Protein AF-A0A1W1DDI3-F1 (afdb_monomer)

Mean predicted aligned error: 4.51 Å

Solvent-accessible surface area (backbone atoms only — not comparable to full-atom values): 5117 Å² total; per-residue (Å²): 137,90,72,60,68,67,60,52,54,55,52,48,56,50,51,29,60,78,67,75,46,92,50,78,89,74,59,56,66,69,64,47,52,67,63,47,48,63,54,53,49,64,68,41,48,65,58,51,50,57,46,23,80,74,74,59,74,81,77,61,68,65,66,58,65,71,42,87,50,72,65,53,49,51,51,56,53,54,72,66,54,130

pLDDT: mean 93.79, std 5.91, range [60.5, 98.19]

Secondary structure (DSSP, 8-state):
----HHHHHHHHHHHHHHTT-SSGGG--HHHHHHHHHHHHHHHHHHHHHHHHHHH-----HHHHHH--SHHHHHHHHHHH--

Sequence (82 aa):
MYYQADFLKEQLAIYLTENNLTYVAQINPDAFVGWIFPQLLAHRVPKYEAIAEKYGYTIDSEDLYQCKNANEVYELINGVLD

Radius of gyration: 18.12 Å; Cα contacts (8 Å, |Δi|>4): 29; chains: 1; bounding box: 42×23×45 Å

Foldseek 3Di:
DDDDPVLVVVLLVVVCVVVVHDDPVPDDPVVSCVVCVVVRVVVCVVVVVVCCVVPHWDFDPVQVVPDPDPVSVVVRRVVGVD

Organism: NCBI:txid652676

Structure (mmCIF, N/CA/C/O backbone):
data_AF-A0A1W1DDI3-F1
#
_entry.id   AF-A0A1W1DDI3-F1
#
loop_
_atom_site.group_PDB
_atom_site.id
_atom_site.type_symbol
_atom_site.label_atom_id
_atom_site.label_alt_id
_atom_site.label_comp_id
_atom_site.label_asym_id
_atom_site.label_entity_id
_atom_site.label_seq_id
_atom_site.pdbx_PDB_ins_code
_atom_site.Cartn_x
_atom_site.Cartn_y
_atom_site.Cartn_z
_atom_site.occupancy
_atom_site.B_iso_or_equiv
_atom_site.auth_seq_id
_atom_site.auth_comp_id
_atom_site.auth_asym_id
_atom_site.auth_atom_id
_atom_site.pdbx_PDB_model_num
ATOM 1 N N . MET A 1 1 ? 4.889 -7.059 3.793 1.00 63.38 1 MET A N 1
ATOM 2 C CA . MET A 1 1 ? 3.617 -6.663 3.147 1.00 63.38 1 MET A CA 1
ATOM 3 C C . MET A 1 1 ? 3.317 -7.610 2.001 1.00 63.38 1 MET A C 1
ATOM 5 O O . MET A 1 1 ? 4.242 -7.969 1.288 1.00 63.38 1 MET A O 1
ATOM 9 N N . TYR A 1 2 ? 2.060 -8.022 1.841 1.00 81.44 2 TYR A N 1
ATOM 10 C CA . TYR A 1 2 ? 1.625 -8.854 0.715 1.00 81.44 2 TYR A CA 1
ATOM 11 C C . TYR A 1 2 ? 1.122 -7.971 -0.434 1.00 81.44 2 TYR A C 1
ATOM 13 O O . TYR A 1 2 ? 0.409 -7.004 -0.165 1.00 81.44 2 TYR A O 1
ATOM 21 N N . TYR A 1 3 ? 1.464 -8.296 -1.683 1.00 86.75 3 TYR A N 1
ATOM 22 C CA . TYR A 1 3 ? 0.963 -7.615 -2.883 1.00 86.75 3 TYR A CA 1
ATOM 23 C C . TYR A 1 3 ? -0.060 -8.495 -3.601 1.00 86.75 3 TYR A C 1
ATOM 25 O O . TYR A 1 3 ? 0.121 -9.708 -3.687 1.00 86.75 3 TYR A O 1
ATOM 33 N N . GLN A 1 4 ? -1.109 -7.888 -4.161 1.00 91.75 4 GLN A N 1
ATOM 34 C CA . GLN A 1 4 ? -1.953 -8.599 -5.120 1.00 91.75 4 GLN A CA 1
ATOM 35 C C . GLN A 1 4 ? -1.115 -8.923 -6.364 1.00 91.75 4 GLN A C 1
ATOM 37 O O . GLN A 1 4 ? -0.371 -8.069 -6.845 1.00 91.75 4 GLN A O 1
ATOM 42 N N . ALA A 1 5 ? -1.228 -10.153 -6.869 1.00 94.00 5 ALA A N 1
ATOM 43 C CA . ALA A 1 5 ? -0.362 -10.656 -7.932 1.00 94.00 5 ALA A CA 1
ATOM 44 C C . ALA A 1 5 ? -0.405 -9.795 -9.205 1.00 94.00 5 ALA A C 1
ATOM 46 O O . ALA A 1 5 ? 0.646 -9.500 -9.767 1.00 94.00 5 ALA A O 1
ATOM 47 N N . ASP A 1 6 ? -1.595 -9.375 -9.639 1.00 95.38 6 ASP A N 1
ATOM 48 C CA . ASP A 1 6 ? -1.750 -8.594 -10.873 1.00 95.38 6 ASP A CA 1
ATOM 49 C C . ASP A 1 6 ? -1.177 -7.184 -10.727 1.00 95.38 6 ASP A C 1
ATOM 51 O O . ASP A 1 6 ? -0.377 -6.770 -11.562 1.00 95.38 6 ASP A O 1
ATOM 55 N N . PHE A 1 7 ? -1.470 -6.516 -9.605 1.00 95.50 7 PHE A N 1
ATOM 56 C CA . PHE A 1 7 ? -0.856 -5.235 -9.251 1.00 95.50 7 PHE A CA 1
ATOM 57 C C . PHE A 1 7 ? 0.674 -5.329 -9.278 1.00 95.50 7 PHE A C 1
ATOM 59 O O . PHE A 1 7 ? 1.336 -4.522 -9.919 1.00 95.50 7 PHE A O 1
ATOM 66 N N . LEU A 1 8 ? 1.260 -6.342 -8.627 1.00 95.75 8 LEU A N 1
ATOM 67 C CA . LEU A 1 8 ? 2.716 -6.478 -8.577 1.00 95.75 8 LEU A CA 1
ATOM 68 C C . LEU A 1 8 ? 3.326 -6.673 -9.971 1.00 95.75 8 LEU A C 1
ATOM 70 O O . LEU A 1 8 ? 4.360 -6.082 -10.265 1.00 95.75 8 LEU A O 1
ATOM 74 N N . LYS A 1 9 ? 2.704 -7.489 -10.829 1.00 95.94 9 LYS A N 1
ATOM 75 C CA . LYS A 1 9 ? 3.185 -7.721 -12.200 1.00 95.94 9 LYS A CA 1
ATOM 76 C C . LYS A 1 9 ? 3.158 -6.444 -13.036 1.00 95.94 9 LYS A C 1
ATOM 78 O O . LYS A 1 9 ? 4.133 -6.162 -13.727 1.00 95.94 9 LYS A O 1
ATOM 83 N N . GLU A 1 10 ? 2.067 -5.688 -12.960 1.00 97.44 10 GLU A N 1
ATOM 84 C CA . GLU A 1 10 ? 1.917 -4.413 -13.664 1.00 97.44 10 GLU A CA 1
ATOM 85 C C . GLU A 1 10 ? 2.983 -3.408 -13.213 1.00 97.44 10 GLU A C 1
ATOM 87 O O . GLU A 1 10 ? 3.729 -2.870 -14.030 1.00 97.44 10 GLU A O 1
ATOM 92 N N . GLN A 1 11 ? 3.134 -3.238 -11.900 1.00 97.56 11 GLN A N 1
ATOM 93 C CA . GLN A 1 11 ? 4.099 -2.308 -11.318 1.00 97.56 11 GLN A CA 1
ATOM 94 C C . GLN A 1 11 ? 5.552 -2.702 -11.596 1.00 97.56 11 GLN A C 1
ATOM 96 O O . GLN A 1 11 ? 6.390 -1.836 -11.835 1.00 97.56 11 GLN A O 1
ATOM 101 N N . LEU A 1 12 ? 5.864 -4.001 -11.630 1.00 96.88 12 LEU A N 1
ATOM 102 C CA . LEU A 1 12 ? 7.182 -4.481 -12.050 1.00 96.88 12 LEU A CA 1
ATOM 103 C C . LEU A 1 12 ? 7.482 -4.110 -13.506 1.00 96.88 12 LEU A C 1
ATOM 105 O O . LEU A 1 12 ? 8.588 -3.661 -13.791 1.00 96.88 12 LEU A O 1
ATOM 109 N N . ALA A 1 13 ? 6.523 -4.268 -14.423 1.00 97.31 13 ALA A N 1
ATOM 110 C CA . ALA A 1 13 ? 6.724 -3.914 -15.828 1.00 97.31 13 ALA A CA 1
ATOM 111 C C . ALA A 1 13 ? 6.986 -2.408 -16.010 1.00 97.31 13 ALA A C 1
ATOM 113 O O . ALA A 1 13 ? 7.890 -2.022 -16.758 1.00 97.31 13 ALA A O 1
ATOM 114 N N . ILE A 1 14 ? 6.242 -1.570 -15.280 1.00 98.12 14 ILE A N 1
ATOM 115 C CA . ILE A 1 14 ? 6.437 -0.115 -15.257 1.00 98.12 14 ILE A CA 1
ATOM 116 C C . ILE A 1 14 ? 7.829 0.216 -14.711 1.00 98.12 14 ILE A C 1
ATOM 118 O O . ILE A 1 14 ? 8.613 0.867 -15.398 1.00 98.12 14 ILE A O 1
ATOM 122 N N . TYR A 1 15 ? 8.185 -0.312 -13.537 1.00 98.19 15 TYR A N 1
ATOM 123 C CA . TYR A 1 15 ? 9.470 -0.026 -12.899 1.00 98.19 15 TYR A CA 1
ATOM 124 C C . TYR A 1 15 ? 10.668 -0.423 -13.765 1.00 98.19 15 TYR A C 1
ATOM 126 O O . TYR A 1 15 ? 11.630 0.337 -13.880 1.00 98.19 15 TYR A O 1
ATOM 134 N N . LEU A 1 16 ? 10.619 -1.604 -14.392 1.00 98.00 16 LEU A N 1
ATOM 135 C CA . LEU A 1 16 ? 11.677 -2.061 -15.294 1.00 98.00 16 LEU A CA 1
ATOM 136 C C . LEU A 1 16 ? 11.846 -1.100 -16.476 1.00 98.00 16 LEU A C 1
ATOM 138 O O . LEU A 1 16 ? 12.972 -0.736 -16.811 1.00 98.00 16 LEU A O 1
ATOM 142 N N . THR A 1 17 ? 10.733 -0.651 -17.059 1.00 98.00 17 THR A N 1
ATOM 143 C CA . THR A 1 17 ? 10.734 0.286 -18.188 1.00 98.00 17 THR A CA 1
ATOM 144 C C . THR A 1 17 ? 11.30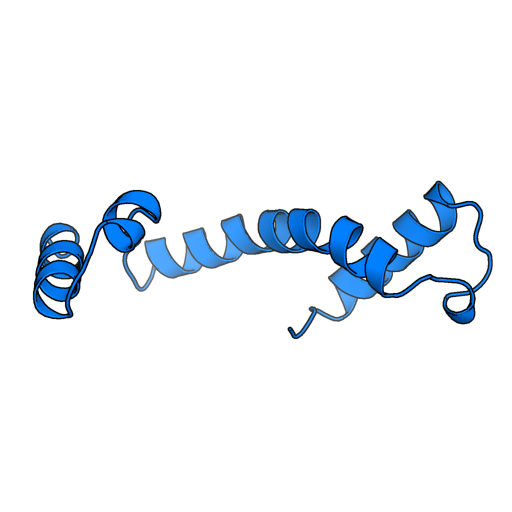6 1.646 -17.785 1.00 98.00 17 THR A C 1
ATOM 146 O O . THR A 1 17 ? 12.211 2.147 -18.448 1.00 98.00 17 THR A O 1
ATOM 149 N N . GLU A 1 18 ? 10.844 2.224 -16.673 1.00 97.69 18 GLU A N 1
ATOM 150 C CA . GLU A 1 18 ? 11.296 3.538 -16.189 1.00 97.69 18 GLU A CA 1
ATOM 151 C C . GLU A 1 18 ? 12.786 3.562 -15.825 1.00 97.69 18 GLU A C 1
ATOM 153 O O . GLU A 1 18 ? 13.466 4.569 -16.024 1.00 97.69 18 GLU A O 1
ATOM 158 N N . ASN A 1 19 ? 13.311 2.444 -15.318 1.00 97.50 19 ASN A N 1
ATOM 159 C CA . ASN A 1 19 ? 14.694 2.337 -14.853 1.00 97.50 19 ASN A CA 1
ATOM 160 C C . ASN A 1 19 ? 15.636 1.704 -15.890 1.00 97.50 19 ASN A C 1
ATOM 162 O O . ASN A 1 19 ? 16.799 1.450 -15.580 1.00 97.50 19 ASN A O 1
ATOM 166 N N . ASN A 1 20 ? 15.162 1.463 -17.120 1.00 97.62 20 ASN A N 1
ATOM 167 C CA . ASN A 1 20 ? 15.918 0.804 -18.193 1.00 97.62 20 ASN A CA 1
ATOM 168 C C . ASN A 1 20 ? 16.523 -0.550 -17.767 1.00 97.62 20 ASN A C 1
ATOM 170 O O . ASN A 1 20 ? 17.651 -0.894 -18.128 1.00 97.62 20 ASN A O 1
ATOM 174 N N . LEU A 1 21 ? 15.775 -1.322 -16.980 1.00 97.75 21 LEU A N 1
ATOM 175 C CA . LEU A 1 21 ? 16.164 -2.648 -16.514 1.00 97.75 21 LEU A CA 1
ATOM 176 C C . LEU A 1 21 ? 15.516 -3.717 -17.392 1.00 97.75 21 LEU A C 1
ATOM 178 O O . LEU A 1 21 ? 14.361 -3.608 -17.791 1.00 97.75 21 LEU A O 1
ATOM 182 N N . THR A 1 22 ? 16.253 -4.786 -17.677 1.00 95.75 22 THR A N 1
ATOM 183 C CA . THR A 1 22 ? 15.752 -5.898 -18.498 1.00 95.75 22 THR A CA 1
ATOM 184 C C . THR A 1 22 ? 15.182 -7.022 -17.638 1.00 95.75 22 THR A C 1
ATOM 186 O O . THR A 1 22 ? 14.222 -7.681 -18.029 1.00 95.75 22 THR A O 1
ATOM 189 N N . TYR A 1 23 ? 15.752 -7.243 -16.452 1.00 94.88 23 TYR A N 1
ATOM 190 C CA . TYR A 1 23 ? 15.394 -8.357 -15.581 1.00 94.88 23 TYR A CA 1
ATOM 191 C C . TYR A 1 23 ? 15.128 -7.894 -14.154 1.00 94.88 23 TYR A C 1
ATOM 193 O O . TYR A 1 23 ? 15.849 -7.064 -13.605 1.00 94.88 23 TYR A O 1
ATOM 201 N N . VAL A 1 24 ? 14.157 -8.538 -13.504 1.00 93.69 24 VAL A N 1
ATOM 202 C CA . VAL A 1 24 ? 13.812 -8.307 -12.089 1.00 93.69 24 VAL A CA 1
ATOM 203 C C . VAL A 1 24 ? 15.019 -8.491 -11.162 1.00 93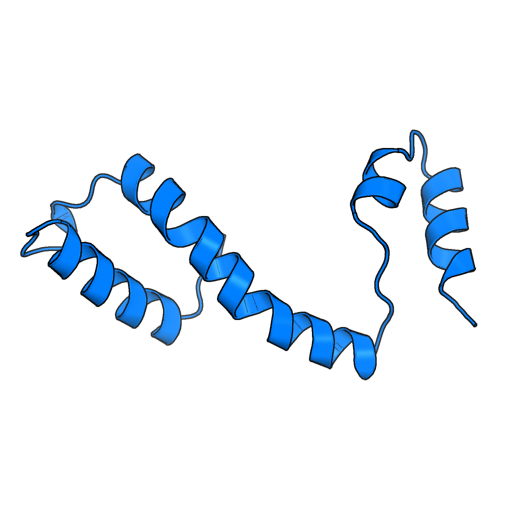.69 24 VAL A C 1
ATOM 205 O O . VAL A 1 24 ? 15.145 -7.778 -10.176 1.00 93.69 24 VAL A O 1
ATOM 208 N N . ALA A 1 25 ? 15.954 -9.387 -11.496 1.00 95.94 25 ALA A N 1
ATOM 209 C CA . ALA A 1 25 ? 17.173 -9.605 -10.711 1.00 95.94 25 ALA A CA 1
ATOM 210 C C . ALA A 1 25 ? 18.109 -8.379 -10.641 1.00 95.94 25 ALA A C 1
ATOM 212 O O . ALA A 1 25 ? 19.005 -8.351 -9.805 1.00 95.94 25 ALA A O 1
ATOM 213 N N . GLN A 1 26 ? 17.921 -7.379 -11.509 1.00 97.12 26 GLN A N 1
ATOM 214 C CA . GLN A 1 26 ? 18.692 -6.131 -11.501 1.00 97.12 26 GLN A CA 1
ATOM 215 C C . GLN A 1 26 ? 18.098 -5.073 -10.561 1.00 97.12 26 GLN A C 1
ATOM 217 O O . GLN A 1 26 ? 18.719 -4.037 -10.335 1.00 97.12 26 GLN A O 1
ATOM 222 N N . ILE A 1 27 ? 16.890 -5.305 -10.041 1.00 97.38 27 ILE A N 1
ATOM 223 C CA . ILE A 1 27 ? 16.201 -4.357 -9.174 1.00 97.38 27 ILE A CA 1
ATOM 224 C C . ILE A 1 27 ? 16.938 -4.259 -7.835 1.00 97.38 27 ILE A C 1
ATOM 226 O O . ILE A 1 27 ? 17.148 -5.266 -7.159 1.00 97.38 27 ILE A O 1
ATOM 230 N N . ASN A 1 28 ? 17.267 -3.033 -7.419 1.00 97.25 28 ASN A N 1
ATOM 231 C 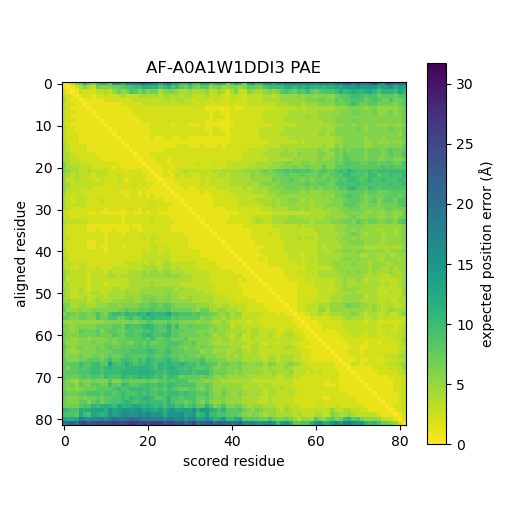CA . ASN A 1 28 ? 17.628 -2.757 -6.033 1.00 97.25 28 ASN A CA 1
ATOM 232 C C . ASN A 1 28 ? 16.349 -2.825 -5.167 1.00 97.25 28 ASN A C 1
ATOM 234 O O . ASN A 1 28 ? 15.437 -2.022 -5.390 1.00 97.25 28 ASN A O 1
ATOM 238 N N . PRO A 1 29 ? 16.259 -3.743 -4.185 1.00 95.12 29 PRO A N 1
ATOM 239 C CA . PRO A 1 29 ? 15.048 -3.918 -3.386 1.00 95.12 29 PRO A CA 1
ATOM 240 C C . PRO A 1 29 ? 14.637 -2.670 -2.601 1.00 95.12 29 PRO A C 1
ATOM 242 O O . PRO A 1 29 ? 13.450 -2.357 -2.554 1.00 95.12 29 PRO A O 1
ATOM 245 N N . ASP A 1 30 ? 15.592 -1.938 -2.027 1.00 96.56 30 ASP A N 1
ATOM 246 C CA . ASP A 1 30 ? 15.308 -0.758 -1.204 1.00 96.56 30 ASP A CA 1
ATOM 247 C C . ASP A 1 30 ? 14.728 0.375 -2.057 1.00 96.56 30 ASP A C 1
ATOM 249 O O . ASP A 1 30 ? 13.726 0.996 -1.694 1.00 96.56 30 ASP A O 1
ATOM 253 N N . ALA A 1 31 ? 15.309 0.590 -3.242 1.00 97.06 31 ALA A N 1
ATOM 254 C CA . ALA A 1 31 ? 14.818 1.579 -4.197 1.00 97.06 31 ALA A CA 1
ATOM 255 C C . ALA A 1 31 ? 13.415 1.221 -4.710 1.00 97.06 31 ALA A C 1
ATOM 257 O O . ALA A 1 31 ? 12.538 2.081 -4.791 1.00 97.06 31 ALA A O 1
ATOM 258 N N . PHE A 1 32 ? 13.182 -0.057 -5.019 1.00 96.75 32 PHE A N 1
ATOM 259 C CA . PHE A 1 32 ? 11.883 -0.521 -5.491 1.00 96.75 32 PHE A CA 1
ATOM 260 C C . PHE A 1 32 ? 10.799 -0.414 -4.423 1.00 96.75 32 PHE A C 1
ATOM 262 O O . PHE A 1 32 ? 9.702 0.040 -4.732 1.00 96.75 32 PHE A O 1
ATOM 269 N N . VAL A 1 33 ? 11.089 -0.780 -3.169 1.00 95.00 33 VAL A N 1
ATOM 270 C CA . VAL A 1 33 ? 10.121 -0.670 -2.066 1.00 95.00 33 VAL A CA 1
ATOM 271 C C . VAL A 1 33 ? 9.702 0.784 -1.853 1.00 95.00 33 VAL A C 1
ATOM 273 O O . VAL A 1 33 ? 8.506 1.051 -1.735 1.00 95.00 33 VAL A O 1
ATOM 276 N N . GLY A 1 34 ? 10.653 1.723 -1.863 1.00 96.12 34 GLY A N 1
ATOM 277 C CA . GLY A 1 34 ? 10.347 3.152 -1.762 1.00 96.12 34 GLY A CA 1
ATOM 278 C C . GLY A 1 34 ? 9.481 3.663 -2.918 1.00 96.12 34 GLY A C 1
ATOM 279 O O . GLY A 1 34 ? 8.575 4.463 -2.703 1.00 96.12 34 GLY A O 1
ATOM 280 N N . TRP A 1 35 ? 9.716 3.156 -4.131 1.00 97.38 35 TRP A N 1
ATOM 281 C CA . TRP A 1 35 ? 8.970 3.543 -5.330 1.00 97.38 35 TRP A CA 1
ATOM 282 C C . TRP A 1 35 ? 7.562 2.921 -5.404 1.00 97.38 35 TRP A C 1
ATOM 284 O O . TRP A 1 35 ? 6.597 3.606 -5.743 1.00 97.38 35 TRP A O 1
ATOM 294 N N . ILE A 1 36 ? 7.402 1.636 -5.070 1.00 97.12 36 ILE A N 1
ATOM 295 C CA . ILE A 1 36 ? 6.116 0.930 -5.214 1.00 97.12 36 ILE A CA 1
ATOM 296 C C . ILE A 1 36 ? 5.141 1.236 -4.075 1.00 97.12 36 ILE A C 1
ATOM 298 O O . ILE A 1 36 ? 3.928 1.135 -4.255 1.00 97.12 36 ILE A O 1
ATOM 302 N N . PHE A 1 37 ? 5.638 1.596 -2.889 1.00 95.25 37 PHE A N 1
ATOM 303 C CA . PHE A 1 37 ? 4.787 1.730 -1.709 1.00 95.25 37 PHE A CA 1
ATOM 304 C C . PHE A 1 37 ? 3.691 2.807 -1.847 1.00 95.25 37 PHE A C 1
ATOM 306 O O . PHE A 1 37 ? 2.529 2.475 -1.592 1.00 95.25 37 PHE A O 1
ATOM 313 N N . PRO A 1 38 ? 3.970 4.039 -2.323 1.00 95.38 38 PRO A N 1
ATOM 314 C CA . PRO A 1 38 ? 2.920 5.033 -2.565 1.00 95.38 38 PRO A CA 1
ATOM 315 C C . PRO A 1 38 ? 1.859 4.554 -3.566 1.00 95.38 38 PRO A C 1
ATOM 317 O O . PRO A 1 38 ? 0.666 4.784 -3.377 1.00 95.38 38 PRO A O 1
ATOM 320 N N . GLN A 1 39 ? 2.278 3.822 -4.598 1.00 96.25 39 GLN A N 1
ATOM 321 C CA . GLN A 1 39 ? 1.384 3.280 -5.625 1.00 96.25 39 GLN A CA 1
ATOM 322 C C . GLN A 1 39 ? 0.502 2.159 -5.065 1.00 96.25 39 GLN A C 1
ATOM 324 O O . GLN A 1 39 ? -0.685 2.078 -5.379 1.00 96.25 39 GLN A O 1
ATOM 329 N N . LEU A 1 40 ? 1.053 1.326 -4.174 1.00 95.50 40 LEU A N 1
ATOM 330 C CA . LEU A 1 40 ? 0.285 0.315 -3.451 1.00 95.50 40 LEU A CA 1
ATOM 331 C C . LEU A 1 40 ? -0.790 0.960 -2.572 1.00 95.50 40 LEU A C 1
ATOM 333 O O . LEU A 1 40 ? -1.908 0.447 -2.518 1.00 95.50 40 LEU A O 1
ATOM 337 N N . LEU A 1 41 ? -0.457 2.048 -1.872 1.00 93.50 41 LEU A N 1
ATOM 338 C CA . LEU A 1 41 ? -1.424 2.784 -1.061 1.00 93.50 41 LEU A CA 1
ATOM 339 C C . LEU A 1 41 ? -2.544 3.347 -1.938 1.00 93.50 41 LEU A C 1
ATOM 341 O O . LEU A 1 41 ? -3.706 3.045 -1.678 1.00 93.50 41 LEU A O 1
ATOM 345 N N . ALA A 1 42 ? -2.205 4.052 -3.019 1.00 94.94 42 ALA A N 1
ATOM 346 C CA . ALA A 1 42 ? -3.185 4.604 -3.955 1.00 94.94 42 ALA A CA 1
ATOM 347 C C . ALA A 1 42 ? -4.115 3.525 -4.542 1.00 94.94 42 ALA A C 1
ATOM 349 O O . ALA A 1 42 ? -5.324 3.717 -4.614 1.00 94.94 42 ALA A O 1
ATOM 350 N N . HIS A 1 43 ? -3.576 2.352 -4.888 1.00 94.44 43 HIS A N 1
ATOM 351 C CA . HIS A 1 43 ? -4.372 1.223 -5.378 1.00 94.44 43 HIS A CA 1
ATOM 352 C C . HIS A 1 43 ? -5.337 0.657 -4.320 1.00 94.44 43 HIS A C 1
ATOM 354 O O . HIS A 1 43 ? -6.379 0.092 -4.652 1.00 94.44 43 HIS A O 1
ATOM 360 N N . ARG A 1 44 ? -4.995 0.774 -3.032 1.00 93.69 44 ARG A N 1
ATOM 361 C CA . ARG A 1 44 ? -5.772 0.202 -1.926 1.00 93.69 44 ARG A CA 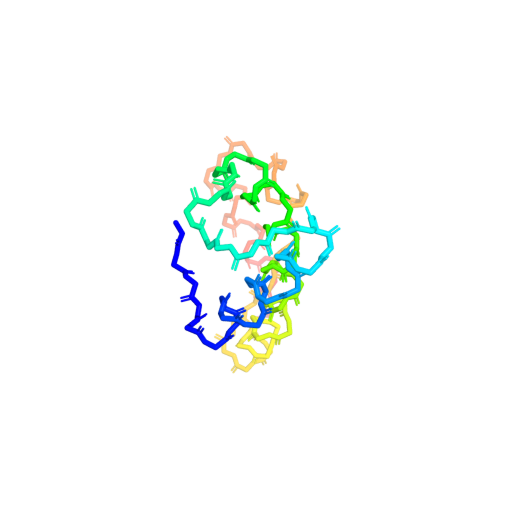1
ATOM 362 C C . ARG A 1 44 ? -6.836 1.128 -1.366 1.00 93.69 44 ARG A C 1
ATOM 364 O O . ARG A 1 44 ? -7.836 0.604 -0.881 1.00 93.69 44 ARG A O 1
ATOM 371 N N . VAL A 1 45 ? -6.629 2.443 -1.426 1.00 93.12 45 VAL A N 1
ATOM 372 C CA . VAL A 1 45 ? -7.556 3.437 -0.864 1.00 93.12 45 VAL A CA 1
ATOM 373 C C . VAL A 1 45 ? -8.999 3.196 -1.337 1.00 93.12 45 VAL A C 1
ATOM 375 O O . VAL A 1 45 ? -9.820 2.885 -0.476 1.00 93.12 45 VAL A O 1
ATOM 378 N N . PRO A 1 46 ? -9.307 3.120 -2.651 1.00 94.44 46 PRO A N 1
ATOM 379 C CA . PRO A 1 46 ? -10.690 2.931 -3.107 1.00 94.44 46 PRO A CA 1
ATOM 380 C C . PRO A 1 46 ? -11.316 1.615 -2.633 1.00 94.44 46 PRO A C 1
ATOM 382 O O . PRO A 1 46 ? -12.512 1.517 -2.368 1.00 94.44 46 PRO A O 1
ATOM 385 N N . LYS A 1 47 ? -10.497 0.562 -2.519 1.00 91.69 47 LYS A N 1
ATOM 386 C CA . LYS A 1 47 ? -10.956 -0.748 -2.050 1.00 91.69 47 LYS A CA 1
ATOM 387 C C . LYS A 1 47 ? -11.335 -0.708 -0.572 1.00 91.69 47 LYS A C 1
ATOM 389 O O . LYS A 1 47 ? -12.308 -1.351 -0.187 1.00 91.69 47 LYS A O 1
ATOM 394 N N . TYR A 1 48 ? -10.547 -0.026 0.255 1.00 92.94 48 TYR A N 1
ATOM 395 C CA . TYR A 1 48 ? -10.833 0.087 1.681 1.00 92.94 48 TYR A CA 1
ATOM 396 C C . TYR A 1 48 ? -11.973 1.059 1.963 1.00 92.94 48 TYR A C 1
ATOM 398 O O . TYR A 1 48 ? -12.798 0.744 2.814 1.00 92.94 48 TYR A O 1
ATOM 406 N N . GLU A 1 49 ? -12.082 2.148 1.202 1.00 94.00 49 GLU A N 1
ATOM 407 C CA . GLU A 1 49 ? -13.233 3.057 1.247 1.00 94.00 49 GLU A CA 1
ATOM 408 C C . GLU A 1 49 ? -14.538 2.296 0.993 1.00 94.00 49 GLU A C 1
ATOM 410 O O . GLU A 1 49 ? -15.418 2.300 1.845 1.00 94.00 49 GLU A O 1
ATOM 415 N N . ALA A 1 50 ? -14.619 1.511 -0.087 1.00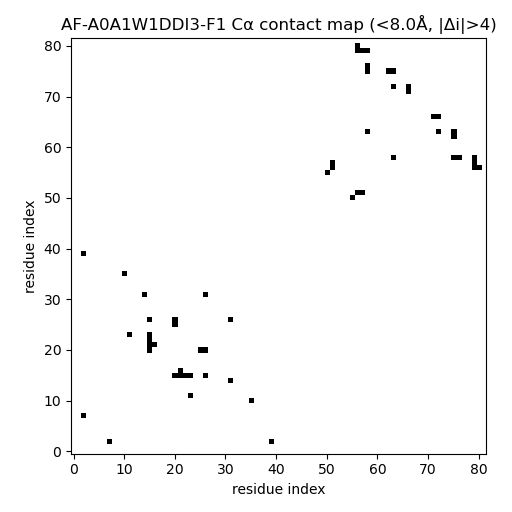 95.50 50 ALA A N 1
ATOM 416 C CA . ALA A 1 50 ? -15.814 0.717 -0.387 1.00 95.50 50 ALA A CA 1
ATOM 417 C C . ALA A 1 50 ? -16.154 -0.336 0.692 1.00 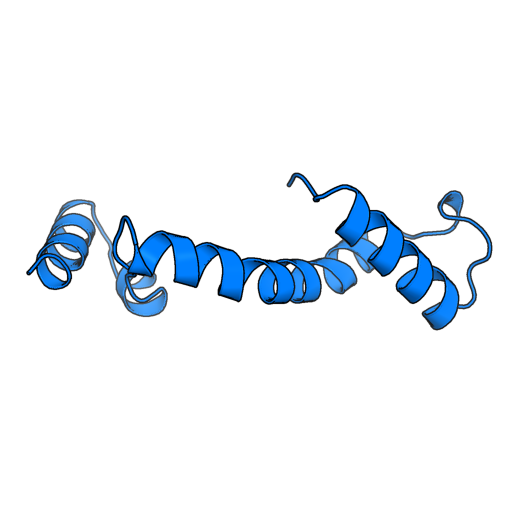95.50 50 ALA A C 1
ATOM 419 O O . ALA A 1 50 ? -17.318 -0.696 0.880 1.00 95.50 50 ALA A O 1
ATOM 420 N N . ILE A 1 51 ? -15.148 -0.873 1.396 1.00 93.94 51 ILE A N 1
ATOM 421 C CA . ILE A 1 51 ? -15.375 -1.785 2.528 1.00 93.94 51 ILE A CA 1
ATOM 422 C C . ILE A 1 51 ? -15.917 -1.010 3.728 1.00 93.94 51 ILE A C 1
ATOM 424 O O . ILE A 1 51 ? -16.864 -1.481 4.354 1.00 93.94 51 ILE A O 1
ATOM 428 N N . ALA A 1 52 ? -15.336 0.150 4.038 1.00 93.69 52 ALA A N 1
ATOM 429 C CA . ALA A 1 52 ? -15.780 0.997 5.135 1.00 93.69 52 ALA A CA 1
ATOM 430 C C . ALA A 1 52 ? -17.215 1.481 4.900 1.00 93.69 52 ALA A C 1
ATOM 432 O O . ALA A 1 52 ? -18.067 1.215 5.735 1.00 93.69 52 ALA A O 1
ATOM 433 N N . GLU A 1 53 ? -17.524 2.034 3.723 1.00 92.75 53 GLU A N 1
ATOM 434 C CA . GLU A 1 53 ? -18.877 2.481 3.355 1.00 92.75 53 GLU A CA 1
ATOM 435 C C . GLU A 1 53 ? -19.949 1.404 3.563 1.00 92.75 53 GLU A C 1
ATOM 437 O O . GLU A 1 53 ? -21.089 1.706 3.910 1.00 92.75 53 GLU A O 1
ATOM 442 N N . LYS A 1 54 ? -19.602 0.132 3.334 1.00 94.25 54 LYS A N 1
ATOM 443 C CA . LYS A 1 54 ? -20.565 -0.969 3.399 1.00 94.25 54 LYS A CA 1
ATOM 444 C C . LYS A 1 54 ? -20.608 -1.679 4.751 1.00 94.25 54 LYS A C 1
ATOM 446 O O . LYS A 1 54 ? -21.635 -2.270 5.087 1.00 94.25 54 LYS A O 1
ATOM 451 N N . TYR A 1 55 ? -19.496 -1.708 5.478 1.00 94.12 55 TYR A N 1
ATOM 452 C CA . TYR A 1 55 ? -19.307 -2.629 6.601 1.00 94.12 55 TYR A CA 1
ATOM 453 C C . TYR A 1 55 ? -18.545 -2.043 7.794 1.00 94.12 55 TYR A C 1
ATOM 455 O O . TYR A 1 55 ? -18.254 -2.791 8.728 1.00 94.12 55 TYR A O 1
ATOM 463 N N . GLY A 1 56 ? -18.174 -0.765 7.787 1.00 91.12 56 GLY A N 1
ATOM 464 C CA . GLY A 1 56 ? -17.334 -0.213 8.842 1.00 91.12 56 GLY A CA 1
ATOM 465 C C . GLY A 1 56 ? -17.360 1.303 8.937 1.00 91.12 56 GLY A C 1
ATOM 466 O O . GLY A 1 56 ? -18.280 1.966 8.478 1.00 91.12 56 GLY A O 1
ATOM 467 N N . TYR A 1 57 ? -16.317 1.827 9.571 1.00 89.75 57 TYR A N 1
ATOM 468 C CA . TYR A 1 57 ? -16.132 3.247 9.831 1.00 89.75 57 TYR A CA 1
ATOM 469 C C . TYR A 1 57 ? -14.691 3.626 9.516 1.00 89.75 57 TYR A C 1
ATOM 471 O O . TYR A 1 57 ? -13.780 2.797 9.608 1.00 89.75 57 TYR A O 1
ATOM 479 N N . THR A 1 58 ? -14.487 4.885 9.151 1.00 91.81 58 THR A N 1
ATOM 480 C CA . THR A 1 58 ? -13.163 5.478 8.976 1.00 91.81 58 THR A CA 1
ATOM 481 C C . THR A 1 58 ? -12.894 6.437 10.120 1.00 91.81 58 THR A C 1
ATOM 483 O O . THR A 1 58 ? -13.763 7.227 10.475 1.00 91.81 58 THR A O 1
ATOM 486 N N . ILE A 1 59 ? -11.682 6.394 10.657 1.00 92.31 59 ILE A N 1
ATOM 487 C CA . ILE A 1 59 ? -11.170 7.396 11.591 1.00 92.31 59 ILE A CA 1
ATOM 488 C C . ILE A 1 59 ? -10.038 8.154 10.909 1.00 92.31 59 ILE A C 1
ATOM 490 O O . ILE A 1 59 ? -9.323 7.582 10.079 1.00 92.31 59 ILE A O 1
ATOM 494 N N . ASP A 1 60 ? -9.882 9.427 11.251 1.00 91.88 60 ASP A N 1
ATOM 495 C CA . ASP A 1 60 ? -8.780 10.229 10.743 1.00 91.88 60 ASP A CA 1
ATOM 496 C C . ASP A 1 60 ? -7.443 9.753 11.338 1.00 91.88 60 ASP A C 1
ATOM 498 O O . ASP A 1 60 ? -7.339 9.399 12.518 1.00 91.88 60 ASP A O 1
ATOM 502 N N . SER A 1 61 ? -6.410 9.686 10.495 1.00 91.44 61 SER A N 1
ATOM 503 C CA . SER A 1 61 ? -5.103 9.182 10.915 1.00 91.44 61 SER A CA 1
ATOM 504 C C . SER A 1 61 ? -4.349 10.149 11.824 1.00 91.44 61 SER A C 1
ATOM 506 O O . SER A 1 61 ? -3.570 9.689 12.656 1.00 91.44 61 SER A O 1
ATOM 508 N N . GLU A 1 62 ? -4.549 11.459 11.657 1.00 94.50 62 GLU A N 1
ATOM 509 C CA . GLU A 1 62 ? -3.951 12.479 12.518 1.00 94.50 62 GLU A CA 1
ATOM 510 C C . GLU A 1 62 ? -4.598 12.418 13.903 1.00 94.50 62 GLU A C 1
ATOM 512 O O . GLU A 1 62 ? -3.882 12.325 14.897 1.00 94.50 62 GLU A O 1
ATOM 517 N N . ASP A 1 63 ? -5.928 12.336 13.979 1.00 94.31 63 ASP A N 1
ATOM 518 C CA . ASP A 1 63 ? -6.639 12.182 15.257 1.00 94.31 63 ASP A CA 1
ATOM 519 C C . ASP A 1 63 ? -6.184 10.924 16.013 1.00 94.31 63 ASP A C 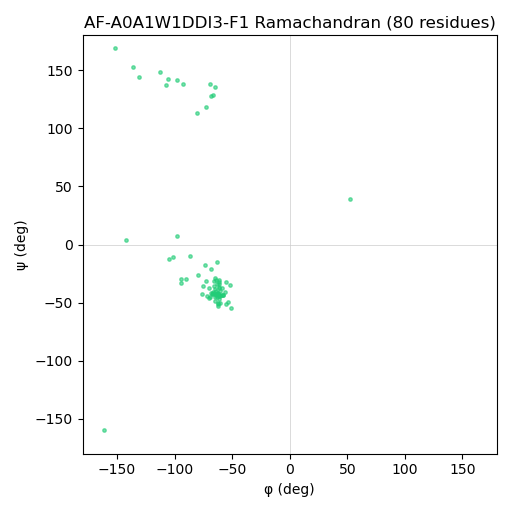1
ATOM 521 O O . ASP A 1 63 ? -5.904 10.963 17.217 1.00 94.31 63 ASP A O 1
ATOM 525 N N . LEU A 1 64 ? -6.027 9.804 15.298 1.00 95.06 64 LEU A N 1
ATOM 526 C CA . LEU A 1 64 ? -5.487 8.576 15.878 1.00 95.06 64 LEU A CA 1
ATOM 527 C C . LEU A 1 64 ? -4.032 8.744 16.342 1.00 95.06 64 LEU A C 1
ATOM 529 O O . LEU A 1 64 ? -3.661 8.216 17.389 1.00 95.06 64 LEU A O 1
ATOM 533 N N . TYR A 1 65 ? -3.197 9.458 15.584 1.00 96.06 65 TYR A N 1
ATOM 534 C CA . TYR A 1 65 ? -1.798 9.712 15.940 1.00 96.06 65 TYR A CA 1
ATOM 535 C C . TYR A 1 65 ? -1.657 10.576 17.202 1.00 96.06 65 TYR A C 1
ATOM 537 O O . TYR A 1 65 ? -0.706 10.398 17.966 1.00 96.06 65 TYR A O 1
ATOM 545 N N . GLN A 1 66 ? -2.609 11.478 17.457 1.00 96.25 66 GLN A N 1
ATOM 546 C CA . GLN A 1 66 ? -2.622 12.312 18.661 1.00 96.25 66 GLN A CA 1
ATOM 547 C C . GLN A 1 66 ? -3.008 11.542 19.933 1.00 96.25 66 GLN A C 1
ATOM 549 O O . GLN A 1 66 ? -2.707 12.008 21.037 1.00 96.25 66 GLN A O 1
ATOM 554 N N . CYS A 1 67 ? -3.625 10.363 19.799 1.00 96.81 67 CYS A N 1
ATOM 555 C CA . CYS A 1 67 ? -4.018 9.527 20.928 1.00 96.81 67 CYS A CA 1
ATOM 556 C C . CYS A 1 67 ? -2.791 8.981 21.680 1.00 96.81 67 CYS A C 1
ATOM 558 O O . CYS A 1 67 ? -1.892 8.360 21.112 1.00 96.81 67 CYS A O 1
ATOM 560 N N . LYS A 1 68 ? -2.771 9.154 23.001 1.00 97.06 68 LYS A N 1
ATOM 561 C CA . LYS A 1 68 ? -1.664 8.757 23.890 1.00 97.06 68 LYS A CA 1
ATOM 562 C C . LYS A 1 68 ? -1.966 7.509 24.705 1.00 97.06 68 LYS A C 1
ATOM 564 O O . LYS A 1 68 ? -1.074 6.960 25.351 1.00 97.06 68 LYS A O 1
ATOM 569 N N . ASN A 1 69 ? -3.222 7.080 24.729 1.00 96.75 69 ASN A N 1
ATOM 570 C CA . ASN A 1 69 ? -3.670 5.911 25.471 1.00 96.75 69 ASN A CA 1
ATOM 571 C C . ASN A 1 69 ? -4.891 5.266 24.801 1.00 96.75 69 ASN A C 1
ATOM 573 O O . ASN A 1 69 ? -5.501 5.829 23.897 1.00 96.75 69 ASN A O 1
ATOM 577 N N . ALA A 1 70 ? -5.243 4.065 25.260 1.00 96.19 70 ALA A N 1
ATOM 578 C CA . ALA A 1 70 ? -6.342 3.297 24.684 1.00 96.19 70 ALA A CA 1
ATOM 579 C C . ALA A 1 70 ? -7.717 3.970 24.847 1.00 96.19 70 ALA A C 1
ATOM 581 O O . ALA A 1 70 ? -8.564 3.794 23.980 1.00 96.19 70 ALA A O 1
ATOM 582 N N . ASN A 1 71 ? -7.944 4.740 25.919 1.00 97.12 71 ASN A N 1
ATOM 583 C CA . ASN A 1 71 ? -9.235 5.397 26.150 1.00 97.12 71 ASN A CA 1
ATOM 584 C C . ASN A 1 71 ? -9.519 6.464 25.093 1.00 97.12 71 ASN A C 1
ATOM 586 O O . ASN A 1 71 ? -10.622 6.494 24.563 1.00 97.12 71 ASN A O 1
ATOM 590 N N . GLU A 1 72 ? -8.513 7.258 24.726 1.00 95.69 72 GLU A N 1
ATOM 591 C CA . GLU A 1 72 ? -8.632 8.259 23.656 1.00 95.69 72 GLU A CA 1
ATOM 592 C C . GLU A 1 72 ? -8.960 7.602 22.301 1.00 95.69 72 GLU A C 1
ATOM 594 O O . GLU A 1 72 ? -9.791 8.104 21.549 1.00 95.69 72 GLU A O 1
ATOM 599 N N . VAL A 1 73 ? -8.408 6.412 22.025 1.00 94.19 73 VAL A N 1
ATOM 600 C CA . VAL A 1 73 ? -8.766 5.637 20.822 1.00 94.19 73 VAL A CA 1
ATOM 601 C C . VAL A 1 73 ? -10.220 5.152 20.875 1.00 94.19 73 VAL A C 1
ATOM 603 O O . VAL A 1 73 ? -10.917 5.199 19.863 1.00 94.19 73 VAL A O 1
ATOM 606 N N . TYR A 1 74 ? -10.704 4.695 22.036 1.00 94.50 74 TYR A N 1
ATOM 607 C CA . TYR A 1 74 ? -12.111 4.304 22.189 1.00 94.50 74 TYR A CA 1
ATOM 608 C C . TYR A 1 74 ? -13.060 5.493 22.016 1.00 94.50 74 TYR A C 1
ATOM 610 O O . TYR A 1 74 ? -14.114 5.333 21.408 1.00 94.50 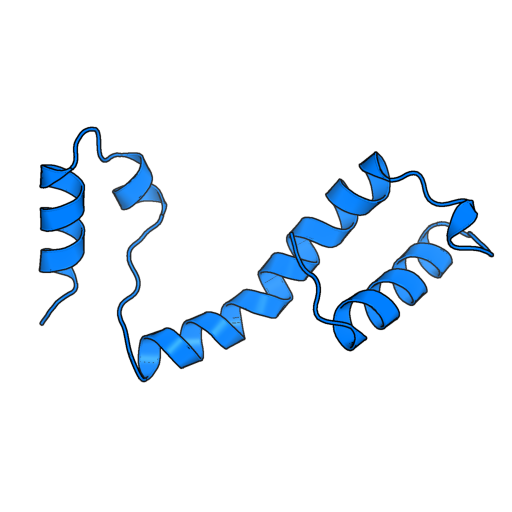74 TYR A O 1
ATOM 618 N N . GLU A 1 75 ? -12.694 6.676 22.510 1.00 94.19 75 GLU A N 1
ATOM 619 C CA . GLU A 1 75 ? -13.463 7.906 22.302 1.00 94.19 75 GLU A CA 1
ATOM 620 C C . GLU A 1 75 ? -13.514 8.295 20.821 1.00 94.19 75 GLU A C 1
ATOM 622 O O . GLU A 1 75 ? -14.596 8.591 20.316 1.00 94.19 75 GLU A O 1
ATOM 627 N N . LEU A 1 76 ? -12.388 8.205 20.106 1.00 94.00 76 LEU A N 1
ATOM 628 C CA . LEU A 1 76 ? -12.331 8.460 18.665 1.00 94.00 76 LEU A CA 1
ATOM 629 C C . LEU A 1 76 ? -13.237 7.504 17.875 1.00 94.00 76 LEU A C 1
ATOM 631 O O . LEU A 1 76 ? -13.980 7.937 16.998 1.00 94.00 76 LEU A O 1
ATOM 635 N N . ILE A 1 77 ? -13.215 6.209 18.208 1.00 92.56 77 ILE A N 1
ATOM 636 C CA . ILE A 1 77 ? -14.093 5.212 17.579 1.00 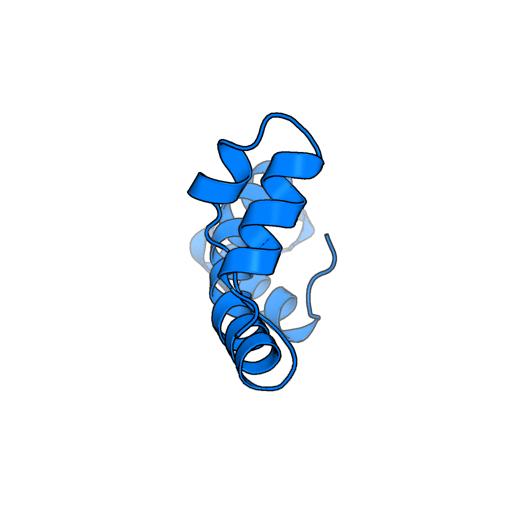92.56 77 ILE A CA 1
ATOM 637 C C . ILE A 1 77 ? -15.561 5.500 17.913 1.00 92.56 77 ILE A C 1
ATOM 639 O O . ILE A 1 77 ? -16.398 5.490 17.018 1.00 92.56 77 ILE A O 1
ATOM 643 N N . ASN A 1 78 ? -15.886 5.793 19.174 1.00 92.19 78 ASN A N 1
ATOM 644 C CA . ASN A 1 78 ? -17.253 6.132 19.569 1.00 92.19 78 ASN A CA 1
ATOM 645 C C . ASN A 1 78 ? -17.772 7.390 18.864 1.00 92.19 78 ASN A C 1
ATOM 647 O O . ASN A 1 78 ? -18.959 7.464 18.588 1.00 92.19 78 ASN A O 1
ATOM 651 N N . GLY A 1 79 ? -16.906 8.359 18.555 1.00 89.81 79 GLY A N 1
ATOM 652 C CA . GLY A 1 79 ? -17.295 9.579 17.847 1.00 89.81 79 GLY A CA 1
ATOM 653 C C . GLY A 1 79 ? -17.713 9.364 16.388 1.00 89.81 79 GLY A C 1
ATOM 654 O O . GLY A 1 79 ? -18.413 10.213 15.842 1.00 89.81 79 GLY A O 1
ATOM 655 N N . VAL A 1 80 ? -17.299 8.255 15.763 1.00 88.88 80 VAL A N 1
ATOM 656 C CA . VAL A 1 80 ? -17.686 7.902 14.383 1.00 88.88 80 VAL A CA 1
ATOM 657 C C . VAL A 1 80 ? -18.795 6.849 14.316 1.00 88.88 80 VAL A C 1
ATOM 659 O O . VAL A 1 80 ? -19.327 6.607 13.238 1.00 88.88 80 VAL A O 1
ATOM 662 N N . LEU A 1 81 ? -19.134 6.219 15.445 1.00 81.50 81 LEU A N 1
ATOM 663 C CA . LEU A 1 81 ? -20.294 5.342 15.583 1.00 81.50 81 LEU A CA 1
ATOM 664 C C . LEU A 1 81 ? -21.537 6.223 15.791 1.00 81.50 81 LEU A C 1
ATOM 666 O O . LEU A 1 81 ? -21.627 6.898 16.812 1.00 81.50 81 LEU A O 1
ATOM 670 N N . ASP A 1 82 ? -22.464 6.231 14.829 1.00 60.50 82 ASP A N 1
ATOM 671 C CA . ASP A 1 82 ? -23.762 6.930 14.941 1.00 60.50 82 ASP A CA 1
ATOM 672 C C . ASP A 1 82 ? -24.571 6.529 16.194 1.00 60.50 82 ASP A C 1
ATOM 674 O O . ASP A 1 82 ? -24.675 5.308 16.483 1.00 60.50 82 ASP A O 1
#